Protein AF-A0A937SWX3-F1 (afdb_monomer_lite)

Secondary structure (DSSP, 8-state):
------------------PP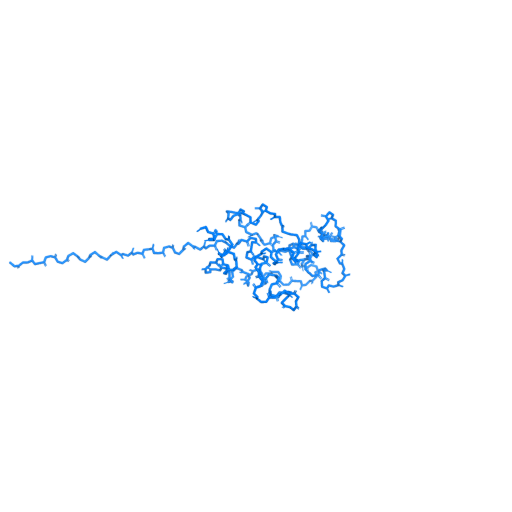PPHHHHHHHIIIIITTTTS-TT--HHHHHHHHHHTT----HHHHH-TTSPPPHHHHHHHHHHHHHHHHT-PPEETTEEPPPTT-SSHHHHHHHTT--HHHHHHHHHHHHTTSS-HHHHHHHS--

Structure (mmCIF, N/CA/C/O backbone):
data_AF-A0A937SWX3-F1
#
_entry.id   AF-A0A937SWX3-F1
#
loop_
_atom_site.group_PDB
_atom_site.id
_atom_site.type_symbol
_a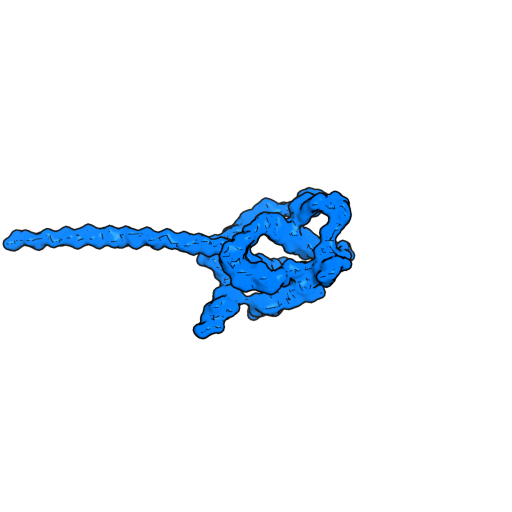tom_site.label_atom_id
_atom_site.label_alt_id
_atom_site.label_comp_id
_atom_site.label_asym_id
_atom_site.label_entity_id
_atom_site.label_seq_id
_atom_site.pdbx_PDB_ins_code
_atom_site.Cartn_x
_atom_site.Cartn_y
_atom_site.Cartn_z
_atom_site.occupancy
_atom_site.B_iso_or_equiv
_atom_site.auth_seq_id
_atom_site.auth_comp_id
_atom_site.auth_asym_id
_atom_site.auth_atom_id
_atom_site.pdbx_PDB_model_num
ATOM 1 N N . MET A 1 1 ? -19.169 40.528 53.734 1.00 43.59 1 MET A N 1
ATOM 2 C CA . MET A 1 1 ? -19.710 40.050 52.444 1.00 43.59 1 MET A CA 1
ATOM 3 C C . MET A 1 1 ? -18.750 40.444 51.324 1.00 43.59 1 MET A C 1
ATOM 5 O O . MET A 1 1 ? -18.804 41.580 50.883 1.00 43.59 1 MET A O 1
ATOM 9 N N . ARG A 1 2 ? -17.831 39.558 50.920 1.00 38.28 2 ARG A N 1
ATOM 10 C CA . ARG A 1 2 ? -17.051 39.658 49.671 1.00 38.28 2 ARG A CA 1
ATOM 11 C C . ARG A 1 2 ? -16.668 38.237 49.253 1.00 38.28 2 ARG A C 1
ATOM 13 O O . ARG A 1 2 ? -15.763 37.647 49.828 1.00 38.28 2 ARG A O 1
ATOM 20 N N . ILE A 1 3 ? -17.439 37.680 48.325 1.00 44.41 3 ILE A N 1
ATOM 21 C CA . ILE A 1 3 ? -17.178 36.392 47.681 1.00 44.41 3 ILE A CA 1
ATOM 22 C C . ILE A 1 3 ? -16.168 36.685 46.569 1.00 44.41 3 ILE A C 1
ATOM 24 O O . ILE A 1 3 ? -16.516 37.333 45.583 1.00 44.41 3 ILE A O 1
ATOM 28 N N . LEU A 1 4 ? -14.910 36.282 46.755 1.00 43.22 4 LEU A N 1
ATOM 29 C CA . LEU A 1 4 ? -13.936 36.242 45.666 1.00 43.22 4 LEU A CA 1
ATOM 30 C C . LEU A 1 4 ? -14.235 34.987 44.841 1.00 43.22 4 LEU A C 1
ATOM 32 O O . LEU A 1 4 ? -13.943 33.869 45.260 1.00 43.22 4 LEU A O 1
ATOM 36 N N . VAL A 1 5 ? -14.874 35.178 43.691 1.00 46.62 5 VAL A N 1
ATOM 37 C CA . VAL A 1 5 ? -15.103 34.118 42.710 1.00 46.62 5 VAL A CA 1
ATOM 38 C C . VAL A 1 5 ? -13.780 33.865 41.989 1.00 46.62 5 VAL A C 1
ATOM 40 O O . VAL A 1 5 ? -13.373 34.640 41.126 1.00 46.62 5 VAL A O 1
ATOM 43 N N . TYR A 1 6 ? -13.093 32.788 42.364 1.00 48.94 6 TYR A N 1
ATOM 44 C CA . TYR A 1 6 ? -11.981 32.241 41.595 1.00 48.94 6 TYR A CA 1
ATOM 45 C C . TYR A 1 6 ? -12.543 31.592 40.325 1.00 48.94 6 TYR A C 1
ATOM 47 O O . TYR A 1 6 ? -12.978 30.443 40.342 1.00 48.94 6 TYR A O 1
ATOM 55 N N . PHE A 1 7 ? -12.546 32.329 39.215 1.00 43.94 7 PHE A N 1
ATOM 56 C CA . PHE A 1 7 ? -12.717 31.744 37.886 1.00 43.94 7 PHE A CA 1
ATOM 57 C C . PHE A 1 7 ? -11.417 31.022 37.505 1.00 43.94 7 PHE A C 1
ATOM 59 O O . PHE A 1 7 ? -10.531 31.580 36.862 1.00 43.94 7 PHE A O 1
ATOM 66 N N . PHE A 1 8 ? -11.291 29.770 37.944 1.00 45.94 8 PHE A N 1
ATOM 67 C CA . PHE A 1 8 ? -10.347 28.820 37.367 1.00 45.94 8 PHE A CA 1
ATOM 68 C C . PHE A 1 8 ? -10.877 28.442 35.980 1.00 45.94 8 PHE A C 1
ATOM 70 O O . PHE A 1 8 ? -11.701 27.544 35.832 1.00 45.94 8 PHE A O 1
ATOM 77 N N . VAL A 1 9 ? -10.444 29.169 34.951 1.00 48.09 9 VAL A N 1
ATOM 78 C CA . VAL A 1 9 ? -10.569 28.699 33.571 1.00 48.09 9 VAL A CA 1
ATOM 79 C C . VAL A 1 9 ? -9.493 27.632 33.397 1.00 48.09 9 VAL A C 1
ATOM 81 O O . VAL A 1 9 ? -8.349 27.925 33.057 1.00 48.09 9 VAL A O 1
ATOM 84 N N . THR A 1 10 ? -9.843 26.382 33.693 1.00 50.62 10 THR A N 1
ATOM 85 C CA . THR A 1 10 ? -9.101 25.211 33.228 1.00 50.62 10 THR A CA 1
ATOM 86 C C . THR A 1 10 ? -9.232 25.165 31.712 1.00 50.62 10 THR A C 1
ATOM 88 O O . THR A 1 10 ? -10.142 24.564 31.148 1.00 50.62 10 THR A O 1
ATOM 91 N N . PHE A 1 11 ? -8.315 25.858 31.043 1.00 43.06 11 PHE A N 1
ATOM 92 C CA . PHE A 1 11 ? -8.045 25.681 29.629 1.00 43.06 11 PHE A CA 1
ATOM 93 C C . PHE A 1 11 ? -7.446 24.278 29.476 1.00 43.06 11 PHE A C 1
ATOM 95 O O . PHE A 1 11 ? -6.237 24.080 29.589 1.00 43.06 11 PHE A O 1
ATOM 102 N N . PHE A 1 12 ? -8.315 23.276 29.326 1.00 42.69 12 PHE A N 1
ATOM 103 C CA . PHE A 1 12 ? -7.928 21.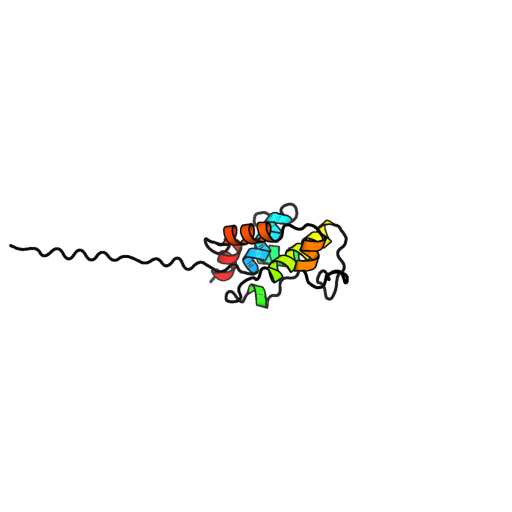955 28.852 1.00 42.69 12 PHE A CA 1
ATOM 104 C C . PHE A 1 12 ? -7.369 22.149 27.439 1.00 42.69 12 PHE A C 1
ATOM 106 O O . PHE A 1 12 ? -8.107 22.185 26.457 1.00 42.69 12 PHE A O 1
ATOM 113 N N . LEU A 1 13 ? -6.048 22.305 27.347 1.00 40.22 13 LEU A N 1
ATOM 114 C CA . LEU A 1 13 ? -5.291 21.953 26.156 1.00 40.22 13 LEU A CA 1
ATOM 115 C C . LEU A 1 13 ? -5.489 20.449 25.961 1.00 40.22 13 LEU A C 1
ATOM 117 O O . LEU A 1 13 ? -4.694 19.633 26.417 1.00 40.22 13 LEU A O 1
ATOM 121 N N . ILE A 1 14 ? -6.586 20.079 25.302 1.00 46.97 14 ILE A N 1
ATOM 122 C CA . ILE A 1 14 ? -6.634 18.831 24.556 1.00 46.97 14 ILE A CA 1
ATOM 123 C C . ILE A 1 14 ? -5.694 19.081 23.380 1.00 46.97 14 ILE A C 1
ATOM 125 O O . ILE A 1 14 ? -6.111 19.498 22.302 1.00 46.97 14 ILE A O 1
ATOM 129 N N . SER A 1 15 ? -4.395 18.911 23.621 1.00 41.97 15 SER A N 1
ATOM 130 C CA . SER A 1 15 ? -3.473 18.558 22.556 1.00 41.97 15 SER A CA 1
ATOM 131 C C . SER A 1 15 ? -4.034 17.259 22.000 1.00 41.97 15 SER A C 1
ATOM 133 O O . SER A 1 15 ? -3.861 16.205 22.608 1.00 41.97 15 SER A O 1
ATOM 135 N N . GLY A 1 16 ? -4.828 17.354 20.932 1.00 40.75 16 GLY A N 1
ATOM 136 C CA . GLY A 1 16 ? -5.235 16.185 20.177 1.00 40.75 16 GLY A CA 1
ATOM 137 C C . GLY A 1 16 ? -3.947 15.476 19.809 1.00 40.75 16 GLY A C 1
ATOM 138 O O . GLY A 1 16 ? -3.136 16.031 19.071 1.00 40.75 16 GLY A O 1
ATOM 139 N N . VAL A 1 17 ? -3.703 14.320 20.423 1.00 46.19 17 VAL A N 1
ATOM 140 C CA . VAL A 1 17 ? -2.632 13.429 19.998 1.00 46.19 17 VAL A CA 1
ATOM 141 C C . VAL A 1 17 ? -3.010 13.058 18.576 1.00 46.19 17 VAL A C 1
ATOM 143 O O . VAL A 1 17 ? -3.945 12.292 18.356 1.00 46.19 17 VAL A O 1
ATOM 146 N N . GLN A 1 18 ? -2.378 13.724 17.615 1.00 52.66 18 GLN A N 1
ATOM 147 C CA . GLN A 1 18 ? -2.524 13.398 16.212 1.00 52.66 18 GLN A CA 1
ATOM 148 C C . GLN A 1 18 ? -1.893 12.016 16.069 1.00 52.66 18 GLN A C 1
ATOM 150 O O . GLN A 1 18 ? -0.692 11.864 16.273 1.00 52.66 18 GLN A O 1
ATOM 155 N N . ALA A 1 19 ? -2.728 10.998 15.879 1.00 65.06 19 ALA A N 1
ATOM 156 C CA . ALA A 1 19 ? -2.249 9.638 15.712 1.00 65.06 19 ALA A CA 1
ATOM 157 C C . ALA A 1 19 ? -1.514 9.562 14.373 1.00 65.06 19 ALA A C 1
ATOM 159 O O . ALA A 1 19 ? -2.080 9.905 13.330 1.00 65.06 19 ALA A O 1
ATOM 160 N N . ASP A 1 20 ? -0.250 9.150 14.409 1.00 80.81 20 ASP A N 1
ATOM 161 C CA . ASP A 1 20 ? 0.507 8.929 13.187 1.00 80.81 20 ASP A CA 1
ATOM 162 C C . ASP A 1 20 ? -0.096 7.734 12.427 1.00 80.81 20 ASP A C 1
ATOM 164 O O . ASP A 1 20 ? -0.429 6.715 13.038 1.00 80.81 20 ASP A O 1
ATOM 168 N N . PRO A 1 21 ? -0.259 7.833 11.097 1.00 87.12 21 PRO A N 1
ATOM 169 C CA . PRO A 1 21 ? -0.766 6.732 10.290 1.00 87.12 21 PRO A CA 1
ATOM 170 C C . PRO A 1 21 ? 0.119 5.491 10.412 1.00 87.12 21 PRO A C 1
ATOM 172 O O . PRO A 1 21 ? 1.343 5.568 10.263 1.00 87.12 21 PRO A O 1
ATOM 175 N N . THR A 1 22 ? -0.519 4.334 10.580 1.00 91.75 22 THR A N 1
ATOM 176 C CA . THR A 1 22 ? 0.165 3.046 10.736 1.00 91.75 22 THR A CA 1
ATOM 177 C C . THR A 1 22 ? 0.120 2.201 9.462 1.00 91.75 22 THR A C 1
ATOM 179 O O . THR A 1 22 ? -0.682 2.423 8.547 1.00 91.75 22 THR A O 1
ATOM 182 N N . PHE A 1 23 ? 0.965 1.167 9.395 1.00 94.31 23 PHE A N 1
ATOM 183 C CA . PHE A 1 23 ? 0.901 0.180 8.312 1.00 94.31 23 PHE A CA 1
ATOM 184 C C . PHE A 1 23 ? -0.427 -0.582 8.304 1.00 94.31 23 PHE A C 1
ATOM 186 O O . PHE A 1 23 ? -0.894 -0.976 7.234 1.00 94.31 23 PHE A O 1
ATOM 193 N N . ALA A 1 24 ? -1.054 -0.756 9.470 1.00 93.31 24 ALA A N 1
ATOM 194 C CA . ALA A 1 24 ? -2.371 -1.363 9.584 1.00 93.31 24 ALA A CA 1
ATOM 195 C C . ALA A 1 24 ? -3.446 -0.492 8.911 1.00 93.31 24 ALA A C 1
ATOM 197 O O . ALA A 1 24 ? -4.244 -1.006 8.124 1.00 93.31 24 ALA A O 1
ATOM 198 N N . ASP A 1 25 ? -3.403 0.831 9.115 1.00 93.38 25 ASP A N 1
ATOM 199 C CA . ASP A 1 25 ? -4.307 1.772 8.438 1.00 93.38 25 ASP A CA 1
ATOM 200 C C . ASP A 1 25 ? -4.138 1.713 6.915 1.00 93.38 25 ASP A C 1
ATOM 202 O O . ASP A 1 25 ? -5.114 1.675 6.159 1.00 93.38 25 ASP A O 1
ATOM 206 N N . MET A 1 26 ? -2.885 1.653 6.454 1.00 95.06 26 MET A N 1
ATOM 207 C CA . MET A 1 26 ? -2.561 1.531 5.034 1.00 95.06 26 MET A CA 1
ATOM 208 C C . MET A 1 26 ? -3.089 0.219 4.435 1.00 95.06 26 MET A C 1
ATOM 210 O O . MET A 1 26 ? -3.668 0.243 3.348 1.00 95.06 26 MET A O 1
ATOM 214 N N . ALA A 1 27 ? -2.935 -0.911 5.134 1.00 95.56 27 ALA A N 1
ATOM 215 C CA . ALA A 1 27 ? -3.434 -2.209 4.682 1.00 95.56 27 ALA A CA 1
ATOM 216 C C . ALA A 1 27 ? -4.963 -2.208 4.532 1.00 95.56 27 ALA A C 1
ATOM 218 O O . ALA A 1 27 ? -5.488 -2.617 3.495 1.00 95.56 27 ALA A O 1
ATOM 219 N N . VAL A 1 28 ? -5.681 -1.693 5.532 1.00 95.00 28 VAL A N 1
ATOM 220 C CA . VAL A 1 28 ? -7.149 -1.628 5.525 1.00 95.00 28 VAL A CA 1
ATOM 221 C C . VAL A 1 28 ? -7.652 -0.711 4.408 1.00 95.00 28 VAL A C 1
ATOM 223 O O . VAL A 1 28 ? -8.521 -1.113 3.630 1.00 95.00 28 VAL A O 1
ATOM 226 N N . LEU A 1 29 ? -7.087 0.496 4.264 1.00 94.25 29 LEU A N 1
ATOM 227 C CA . LEU A 1 29 ? -7.497 1.433 3.207 1.00 94.25 29 LEU A CA 1
ATOM 228 C C . LEU A 1 29 ? -7.245 0.889 1.812 1.00 94.25 29 LEU A C 1
ATOM 230 O O . LEU A 1 29 ? -8.050 1.119 0.909 1.00 94.25 29 LEU A O 1
ATOM 234 N N . LEU A 1 30 ? -6.140 0.178 1.624 1.00 94.69 30 LEU A N 1
ATOM 235 C CA . LEU A 1 30 ? -5.831 -0.418 0.343 1.00 94.69 30 LEU A CA 1
ATOM 236 C C . LEU A 1 30 ? -6.784 -1.569 0.021 1.00 94.69 30 LEU A C 1
ATOM 238 O O . LEU A 1 30 ? -7.431 -1.544 -1.026 1.00 94.69 30 LEU A O 1
ATOM 242 N N . ALA A 1 31 ? -6.905 -2.538 0.929 1.00 96.00 31 ALA A N 1
ATOM 243 C CA . ALA A 1 31 ? -7.745 -3.716 0.749 1.00 96.00 31 ALA A CA 1
ATOM 244 C C . ALA A 1 31 ? -9.211 -3.323 0.514 1.00 96.00 31 ALA A C 1
ATOM 246 O O . ALA A 1 31 ? -9.813 -3.705 -0.485 1.00 96.00 31 ALA A O 1
ATOM 247 N N . LYS A 1 32 ? -9.774 -2.479 1.381 1.00 93.94 32 LYS A N 1
ATOM 248 C CA . LYS A 1 32 ? -11.199 -2.113 1.337 1.00 93.94 32 LYS A CA 1
ATOM 249 C C . LYS A 1 32 ? -11.496 -0.932 0.416 1.00 93.94 32 LYS A C 1
ATOM 251 O O . LYS A 1 32 ? -12.655 -0.666 0.114 1.00 93.94 32 LYS A O 1
ATOM 256 N N . GLY A 1 33 ? -10.471 -0.199 -0.013 1.00 90.75 33 GLY A N 1
ATOM 257 C CA . GLY A 1 33 ? -10.596 0.917 -0.947 1.00 90.75 33 GLY A CA 1
ATOM 258 C C . GLY A 1 33 ? -10.353 0.490 -2.389 1.00 90.75 33 GLY A C 1
ATOM 259 O O . GLY A 1 33 ? -11.261 0.571 -3.216 1.00 90.75 33 GLY A O 1
ATOM 260 N N . GLN A 1 34 ? -9.134 0.038 -2.694 1.00 89.62 34 GLN A N 1
ATOM 261 C CA . GLN A 1 34 ? -8.745 -0.349 -4.054 1.00 89.62 34 GLN A CA 1
ATOM 262 C C . GLN A 1 34 ? -9.270 -1.733 -4.444 1.00 89.62 34 GLN A C 1
ATOM 264 O O . GLN A 1 34 ? -9.641 -1.927 -5.596 1.00 89.62 34 GLN A O 1
ATOM 269 N N . PHE A 1 35 ? -9.373 -2.665 -3.492 1.00 93.31 35 PHE A N 1
ATOM 270 C CA . PHE A 1 35 ? -9.837 -4.037 -3.738 1.00 93.31 35 PHE A CA 1
ATOM 271 C C . PHE A 1 35 ? -11.233 -4.308 -3.161 1.00 93.31 35 PHE A C 1
ATOM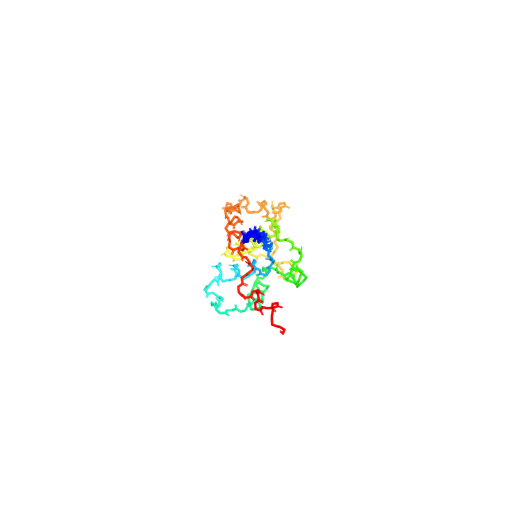 273 O O . PHE A 1 35 ? -11.573 -5.450 -2.863 1.00 93.31 35 PHE A O 1
ATOM 280 N N . LYS A 1 36 ? -12.073 -3.272 -3.038 1.00 92.94 36 LYS A N 1
ATOM 281 C CA . LYS A 1 36 ? -13.417 -3.341 -2.427 1.00 92.94 36 LYS A CA 1
ATOM 282 C C . LYS A 1 36 ? -14.351 -4.409 -3.018 1.00 92.94 36 LYS A C 1
ATOM 284 O O . LYS A 1 36 ? -15.301 -4.817 -2.368 1.00 92.94 36 LYS A O 1
ATOM 289 N N . GLU A 1 37 ? -14.122 -4.820 -4.265 1.00 93.31 37 GLU A N 1
ATOM 290 C CA . GLU A 1 37 ? -14.916 -5.857 -4.946 1.00 93.31 37 GLU A CA 1
ATOM 291 C C . GLU A 1 37 ? -14.451 -7.279 -4.592 1.00 93.31 37 GLU A C 1
ATOM 293 O O . GLU A 1 37 ? -15.161 -8.250 -4.842 1.00 93.31 37 GLU A O 1
ATOM 298 N N . HIS A 1 38 ? -13.267 -7.403 -3.990 1.00 94.25 38 HIS A N 1
ATOM 299 C CA . HIS A 1 38 ? -12.626 -8.665 -3.621 1.00 94.25 38 HIS A CA 1
ATOM 300 C C . HIS A 1 38 ? -12.486 -8.851 -2.107 1.00 94.25 38 HIS A C 1
ATOM 302 O O . HIS A 1 38 ? -12.238 -9.966 -1.652 1.00 94.25 38 HIS A O 1
ATOM 308 N N . VAL A 1 39 ? -12.637 -7.774 -1.335 1.00 94.94 39 VAL A N 1
ATOM 309 C CA . VAL A 1 39 ? -12.533 -7.770 0.124 1.00 94.94 39 VAL A CA 1
ATOM 310 C C . VAL A 1 39 ? -13.875 -7.324 0.713 1.00 94.94 39 VAL A C 1
ATOM 312 O O . VAL A 1 39 ? -14.331 -6.228 0.380 1.00 94.94 39 VAL A O 1
ATOM 315 N N . PRO A 1 40 ? -14.511 -8.134 1.581 1.00 94.06 40 PRO A N 1
ATOM 316 C CA . PRO A 1 40 ? -15.763 -7.765 2.238 1.00 94.06 40 PRO A CA 1
ATOM 317 C C . PRO A 1 40 ? -15.668 -6.433 2.993 1.00 94.06 40 PRO A C 1
ATOM 319 O O . PRO A 1 40 ? -14.631 -6.083 3.562 1.00 94.06 40 PRO A O 1
ATOM 322 N N . ALA A 1 41 ? -16.772 -5.686 3.042 1.00 92.81 41 ALA A N 1
ATOM 323 C CA . ALA A 1 41 ? -16.820 -4.389 3.719 1.00 92.81 41 ALA A CA 1
ATOM 324 C C . ALA A 1 41 ? -16.643 -4.510 5.243 1.00 92.81 41 ALA A C 1
ATOM 326 O O . ALA A 1 41 ? -16.261 -3.549 5.905 1.00 92.81 41 ALA A O 1
ATOM 327 N N . GLU A 1 42 ? -16.894 -5.688 5.794 1.00 94.12 42 GLU A N 1
ATOM 328 C CA . GLU A 1 42 ? -16.757 -6.071 7.193 1.00 94.12 42 GLU A CA 1
ATOM 329 C C . GLU A 1 42 ? -15.425 -6.769 7.505 1.00 94.12 42 GLU A C 1
ATOM 331 O O . GLU A 1 42 ? -15.209 -7.153 8.652 1.00 94.12 42 GLU A O 1
ATOM 336 N N . ALA A 1 43 ? -14.536 -6.918 6.512 1.00 93.88 43 ALA A N 1
ATOM 337 C CA . ALA A 1 43 ? -13.275 -7.631 6.681 1.00 93.88 43 ALA A CA 1
ATOM 338 C C . ALA A 1 43 ? -12.425 -7.029 7.809 1.00 93.88 43 ALA A C 1
ATOM 340 O O . ALA A 1 43 ? -12.277 -5.801 7.908 1.00 93.88 43 ALA A O 1
ATOM 341 N N . SER A 1 44 ? -11.851 -7.910 8.629 1.00 95.44 44 SER A N 1
ATOM 342 C CA . SER A 1 44 ? -10.934 -7.560 9.711 1.00 95.44 44 SER A CA 1
ATOM 343 C C . SER A 1 44 ? -9.580 -7.081 9.172 1.00 95.44 44 SER A C 1
ATOM 345 O O . SER A 1 44 ? -9.250 -7.273 7.996 1.00 95.44 44 SER A O 1
ATOM 347 N N . LEU A 1 45 ? -8.752 -6.487 10.040 1.00 94.12 45 LEU A N 1
ATOM 348 C CA . LEU A 1 45 ? -7.366 -6.151 9.697 1.00 94.12 45 LEU A CA 1
ATOM 349 C C . LEU A 1 45 ? -6.591 -7.384 9.202 1.00 94.12 45 LEU A C 1
ATOM 351 O O . LEU A 1 45 ? -5.892 -7.313 8.193 1.00 94.12 45 LEU A O 1
ATOM 355 N N . GLU A 1 46 ? -6.737 -8.518 9.887 1.00 94.38 46 GLU A N 1
ATOM 356 C CA . GLU A 1 46 ? -6.054 -9.771 9.549 1.00 94.38 46 GLU A CA 1
ATOM 357 C C . GLU A 1 46 ? -6.464 -10.275 8.162 1.00 94.38 46 GLU A C 1
ATOM 359 O O . GLU A 1 46 ? -5.613 -10.688 7.375 1.00 94.38 46 GLU A O 1
ATOM 364 N N . GLU A 1 47 ? -7.755 -10.199 7.832 1.00 96.31 47 GLU A N 1
ATOM 365 C CA . GLU A 1 47 ? -8.281 -10.587 6.521 1.00 96.31 47 GLU A CA 1
ATOM 366 C C . GLU A 1 47 ? -7.781 -9.649 5.419 1.00 96.31 47 GLU A C 1
ATOM 368 O O . GLU A 1 47 ? -7.372 -10.121 4.356 1.00 96.31 47 GLU A O 1
ATOM 373 N N . CYS A 1 48 ? -7.730 -8.338 5.687 1.00 96.62 48 CYS A N 1
ATOM 374 C CA . CYS A 1 48 ? -7.167 -7.350 4.766 1.00 96.62 48 CYS A CA 1
ATOM 375 C C . CYS A 1 48 ? -5.686 -7.636 4.477 1.00 96.62 48 CYS A C 1
ATOM 377 O O . CYS A 1 48 ? -5.280 -7.725 3.318 1.00 96.62 48 CYS A O 1
ATOM 379 N N . VAL A 1 49 ? -4.877 -7.827 5.523 1.00 96.31 49 VAL A N 1
ATOM 380 C CA . VAL A 1 49 ? -3.442 -8.128 5.400 1.00 96.31 49 VAL A CA 1
ATOM 381 C C . VAL A 1 49 ? -3.222 -9.466 4.699 1.00 96.31 49 VAL A C 1
ATOM 383 O O . VAL A 1 49 ? -2.387 -9.559 3.802 1.00 96.31 49 VAL A O 1
ATOM 386 N N . SER A 1 50 ? -3.977 -10.500 5.073 1.00 96.25 50 SER A N 1
ATOM 387 C CA . SER A 1 50 ? -3.882 -11.833 4.473 1.00 96.25 50 SER A CA 1
ATOM 388 C C . SER A 1 50 ? -4.221 -11.799 2.982 1.00 96.25 50 SER A C 1
ATOM 390 O O . SER A 1 50 ? -3.481 -12.355 2.167 1.00 96.25 50 SER A O 1
ATOM 392 N N . PHE A 1 51 ? -5.279 -11.075 2.602 1.00 96.88 51 PHE A N 1
ATOM 393 C CA . PHE A 1 51 ? -5.633 -10.852 1.203 1.00 96.88 51 PHE A CA 1
ATOM 394 C C . PHE A 1 51 ? -4.491 -10.177 0.432 1.00 96.88 51 PHE A C 1
ATOM 396 O O . PHE A 1 51 ? -4.095 -10.674 -0.623 1.00 96.88 51 PHE A O 1
ATOM 403 N N . LEU A 1 52 ? -3.938 -9.081 0.956 1.00 97.38 52 LEU A N 1
ATOM 404 C CA . LEU A 1 52 ? -2.873 -8.325 0.290 1.00 97.38 52 LEU A CA 1
ATOM 405 C C . LEU A 1 52 ? -1.588 -9.149 0.149 1.00 97.38 52 LEU A C 1
ATOM 407 O O . LEU A 1 52 ? -1.055 -9.277 -0.957 1.00 97.38 52 LEU A O 1
ATOM 411 N N . ASN A 1 53 ? -1.151 -9.792 1.234 1.00 97.06 53 ASN A N 1
ATOM 412 C CA . ASN A 1 53 ? 0.034 -10.647 1.246 1.00 97.06 53 ASN A CA 1
ATOM 413 C C . ASN A 1 53 ? -0.112 -11.834 0.283 1.00 97.06 53 ASN A C 1
ATOM 415 O O . ASN A 1 53 ? 0.838 -12.166 -0.422 1.00 97.06 53 ASN A O 1
ATOM 419 N N . LYS A 1 54 ? -1.305 -12.439 0.187 1.00 96.56 54 LYS A N 1
ATOM 420 C CA . LYS A 1 54 ? -1.587 -13.532 -0.761 1.00 96.56 54 LYS A CA 1
ATOM 421 C C . LYS A 1 54 ? -1.407 -13.112 -2.224 1.00 96.56 54 LYS A C 1
ATOM 423 O O . LYS A 1 54 ? -1.045 -13.950 -3.046 1.00 96.56 54 LYS A O 1
ATOM 428 N N . HIS A 1 55 ? -1.634 -11.840 -2.543 1.00 96.69 55 HIS A N 1
ATOM 429 C CA . HIS A 1 55 ? -1.432 -11.286 -3.884 1.00 96.69 55 HIS A CA 1
ATOM 430 C C . HIS A 1 55 ? -0.063 -10.605 -4.051 1.00 96.69 55 HIS A C 1
ATOM 432 O O . HIS A 1 55 ? 0.174 -9.923 -5.044 1.00 96.69 55 HIS A O 1
ATOM 438 N N . GLY A 1 56 ? 0.851 -10.790 -3.094 1.00 96.62 56 GLY A N 1
ATOM 439 C CA . GLY A 1 56 ? 2.218 -10.278 -3.144 1.00 96.62 56 GLY A CA 1
ATOM 440 C C . GLY A 1 56 ? 2.373 -8.796 -2.784 1.00 96.62 56 GLY A C 1
ATOM 441 O O . GLY A 1 56 ? 3.479 -8.258 -2.889 1.00 96.62 56 GLY A O 1
ATOM 442 N N . ILE A 1 57 ? 1.313 -8.126 -2.323 1.00 97.44 57 ILE A N 1
ATOM 443 C CA . ILE A 1 57 ? 1.404 -6.780 -1.745 1.00 97.44 57 ILE A CA 1
ATOM 444 C C . ILE A 1 57 ? 1.763 -6.942 -0.268 1.00 97.44 57 ILE A C 1
ATOM 446 O O . ILE A 1 57 ? 0.902 -7.134 0.586 1.00 97.44 57 ILE A O 1
ATOM 450 N N . CYS A 1 58 ? 3.059 -6.922 0.021 1.00 94.25 58 CYS A N 1
ATOM 451 C CA . CYS A 1 58 ? 3.566 -7.390 1.305 1.00 94.25 58 CYS A CA 1
ATOM 452 C C . CYS A 1 58 ? 3.484 -6.347 2.427 1.00 94.25 58 CYS A C 1
ATOM 454 O O . CYS A 1 58 ? 3.989 -5.228 2.305 1.00 94.25 58 CYS A O 1
ATOM 456 N N . PHE A 1 59 ? 2.951 -6.775 3.564 1.00 94.56 59 PHE A N 1
ATOM 457 C CA . PHE A 1 59 ? 3.013 -6.113 4.862 1.00 94.56 59 PHE A CA 1
ATOM 458 C C . PHE A 1 59 ? 3.712 -7.050 5.844 1.00 94.56 59 PHE A C 1
ATOM 460 O O . PHE A 1 59 ? 3.309 -8.208 5.994 1.00 94.56 59 PHE A O 1
ATOM 467 N N . SER A 1 60 ? 4.779 -6.570 6.489 1.00 87.81 60 SER A N 1
ATOM 468 C CA . SER A 1 60 ? 5.484 -7.375 7.483 1.00 87.81 60 SER A CA 1
ATOM 469 C C . SER A 1 60 ? 4.739 -7.353 8.815 1.00 87.81 60 SER A C 1
ATOM 471 O O . SER A 1 60 ? 4.134 -6.350 9.188 1.00 87.81 60 SER A O 1
ATOM 473 N N . LEU A 1 61 ? 4.804 -8.461 9.556 1.00 84.81 61 LEU A N 1
ATOM 474 C CA . LEU A 1 61 ? 4.189 -8.545 10.881 1.00 84.81 61 LEU A CA 1
ATOM 475 C C . LEU A 1 61 ? 4.779 -7.507 11.851 1.00 84.81 61 LEU A C 1
ATOM 477 O O . LEU A 1 61 ? 4.052 -6.940 12.658 1.00 84.81 61 LEU A O 1
ATOM 481 N N . PHE A 1 62 ? 6.082 -7.233 11.744 1.00 86.12 62 PHE A N 1
ATOM 482 C CA . PHE A 1 62 ? 6.755 -6.228 12.567 1.00 86.12 62 PHE A CA 1
ATOM 483 C C . PHE A 1 62 ? 6.222 -4.822 12.294 1.00 86.12 62 PHE A C 1
ATOM 485 O O . PHE A 1 62 ? 5.919 -4.105 13.239 1.00 86.12 62 PHE A O 1
ATOM 492 N N . ASP A 1 63 ? 6.041 -4.462 11.020 1.00 87.50 63 ASP A N 1
ATOM 493 C CA . ASP A 1 63 ? 5.484 -3.159 10.641 1.00 87.50 63 ASP A CA 1
ATOM 494 C C . ASP A 1 63 ? 4.033 -2.994 11.107 1.00 87.50 63 ASP A C 1
ATOM 496 O O . ASP A 1 63 ? 3.598 -1.884 11.395 1.00 87.50 63 ASP A O 1
ATOM 500 N N . LEU A 1 64 ? 3.276 -4.094 11.165 1.00 88.19 64 LEU A N 1
ATOM 501 C CA . LEU A 1 64 ? 1.884 -4.077 11.604 1.00 88.19 64 LEU A CA 1
ATOM 502 C C . LEU A 1 64 ? 1.750 -3.914 13.118 1.00 88.19 64 LEU A C 1
ATOM 504 O O . LEU A 1 64 ? 0.833 -3.230 13.545 1.00 88.19 64 LEU A O 1
ATOM 508 N N . ILE A 1 65 ? 2.623 -4.537 13.916 1.00 83.81 65 ILE A N 1
ATOM 509 C CA . ILE A 1 65 ? 2.537 -4.518 15.388 1.00 83.81 65 ILE A CA 1
ATOM 510 C C . ILE A 1 65 ? 3.216 -3.278 15.986 1.00 83.81 65 ILE A C 1
ATOM 512 O O . ILE A 1 65 ? 2.813 -2.812 17.052 1.00 83.81 65 ILE A O 1
ATOM 516 N N . ASP A 1 66 ? 4.243 -2.740 15.329 1.00 82.69 66 ASP A N 1
ATOM 517 C CA . ASP A 1 66 ? 4.956 -1.562 15.815 1.00 82.69 66 ASP A CA 1
ATOM 518 C C . ASP A 1 66 ? 4.192 -0.269 15.494 1.00 82.69 66 ASP A C 1
ATOM 520 O O . ASP A 1 66 ? 4.457 0.418 14.507 1.00 82.69 66 ASP A O 1
ATOM 524 N N . SER A 1 67 ? 3.262 0.098 16.378 1.00 71.12 67 SER A N 1
ATOM 525 C CA . SER A 1 67 ? 2.502 1.349 16.280 1.00 71.12 67 SER A CA 1
ATOM 526 C C . SER A 1 67 ? 3.360 2.611 16.442 1.00 71.12 67 SER A C 1
ATOM 528 O O . SER A 1 67 ? 2.845 3.712 16.270 1.00 71.12 67 SER A O 1
ATOM 530 N N . SER A 1 68 ? 4.641 2.483 16.813 1.00 76.19 68 SER A N 1
ATOM 531 C CA . SER A 1 68 ? 5.567 3.615 16.935 1.00 76.19 68 SER A CA 1
ATOM 532 C C . SER A 1 68 ? 6.313 3.926 15.638 1.00 76.19 68 SER A C 1
ATOM 534 O O . SER A 1 68 ? 6.932 4.985 15.528 1.00 76.19 68 SER A O 1
ATOM 536 N N . LYS A 1 69 ? 6.250 3.026 14.647 1.00 82.12 69 LYS A N 1
ATOM 537 C CA . LYS A 1 69 ? 6.881 3.217 13.346 1.00 82.12 69 LYS A CA 1
ATOM 538 C C . LYS A 1 69 ? 5.945 4.003 12.415 1.00 82.12 69 LYS A C 1
ATOM 540 O O . LYS A 1 69 ? 4.955 3.441 11.942 1.00 82.12 69 LYS A O 1
ATOM 545 N N . PRO A 1 70 ? 6.260 5.267 12.083 1.00 82.44 70 PRO A N 1
ATOM 546 C CA . PRO A 1 70 ? 5.438 6.034 11.161 1.00 82.44 70 PRO A CA 1
ATOM 547 C C . PRO A 1 70 ? 5.538 5.456 9.747 1.00 82.44 70 PRO A C 1
ATOM 549 O O . PRO A 1 70 ? 6.621 5.076 9.287 1.00 82.44 70 PRO A O 1
ATOM 552 N N . VAL A 1 71 ? 4.414 5.434 9.031 1.00 91.81 71 VAL A N 1
ATOM 553 C CA . VAL A 1 71 ? 4.411 5.128 7.596 1.00 91.81 71 VAL A CA 1
ATOM 554 C C . VAL A 1 71 ? 5.082 6.268 6.838 1.00 91.81 71 VAL A C 1
ATOM 556 O O . VAL A 1 71 ? 4.735 7.437 7.015 1.00 91.81 71 VAL A O 1
ATOM 559 N N . THR A 1 72 ? 6.020 5.935 5.954 1.00 93.50 72 THR A N 1
ATOM 560 C CA . THR A 1 72 ? 6.644 6.917 5.062 1.00 93.50 72 THR A CA 1
ATOM 561 C C . THR A 1 72 ? 5.942 6.972 3.705 1.00 93.50 72 THR A C 1
ATOM 563 O O . THR A 1 72 ? 5.238 6.046 3.290 1.00 93.50 72 THR A O 1
ATOM 566 N N . LYS A 1 73 ? 6.172 8.054 2.955 1.00 93.94 73 LYS A N 1
ATOM 567 C CA . LYS A 1 73 ? 5.689 8.159 1.572 1.00 93.94 73 LYS A CA 1
ATOM 568 C C . LYS A 1 73 ? 6.321 7.080 0.683 1.00 93.94 73 LYS A C 1
ATOM 570 O O . LYS A 1 73 ? 5.696 6.620 -0.267 1.00 93.94 73 LYS A O 1
ATOM 575 N N . GLU A 1 74 ? 7.546 6.668 0.988 1.00 96.00 74 GLU A N 1
ATOM 576 C CA . GLU A 1 74 ? 8.281 5.612 0.296 1.00 96.00 74 GLU A CA 1
ATOM 577 C C . GLU A 1 74 ? 7.639 4.235 0.535 1.00 96.00 74 GLU A C 1
ATOM 579 O O . GLU A 1 74 ? 7.482 3.460 -0.414 1.00 96.00 74 GLU A O 1
ATOM 584 N N . ASP A 1 75 ? 7.192 3.956 1.765 1.00 95.75 75 ASP A N 1
ATOM 585 C CA . ASP A 1 75 ? 6.410 2.755 2.090 1.00 95.75 75 ASP A CA 1
ATOM 586 C C . ASP A 1 75 ? 5.082 2.737 1.331 1.00 95.75 75 ASP A C 1
ATOM 588 O O . ASP A 1 75 ? 4.705 1.726 0.733 1.00 95.75 75 ASP A O 1
ATOM 592 N N . PHE A 1 76 ? 4.403 3.883 1.296 1.00 95.75 76 PHE A N 1
ATOM 593 C CA . PHE A 1 76 ? 3.152 4.047 0.566 1.00 95.75 76 PHE A CA 1
ATOM 594 C C . PHE A 1 76 ? 3.340 3.871 -0.949 1.00 95.75 76 PHE A C 1
ATOM 596 O O . PHE A 1 76 ? 2.567 3.162 -1.596 1.00 95.75 76 PHE A O 1
ATOM 603 N N . ALA A 1 77 ? 4.411 4.435 -1.516 1.00 97.44 77 ALA A N 1
ATOM 604 C CA . ALA A 1 77 ? 4.770 4.266 -2.923 1.00 97.44 77 ALA A CA 1
ATOM 605 C C . ALA A 1 77 ? 5.032 2.799 -3.275 1.00 97.44 77 ALA A C 1
ATOM 607 O O . ALA A 1 77 ? 4.592 2.332 -4.325 1.00 97.44 77 ALA A O 1
ATOM 608 N N . ARG A 1 78 ? 5.704 2.048 -2.392 1.00 97.38 78 ARG A N 1
ATOM 609 C CA . ARG A 1 78 ? 5.907 0.606 -2.574 1.00 97.38 78 ARG A CA 1
ATOM 610 C C . ARG A 1 78 ? 4.581 -0.120 -2.705 1.00 97.38 78 ARG A C 1
ATOM 612 O O . ARG A 1 78 ? 4.379 -0.850 -3.670 1.00 97.38 78 ARG A O 1
ATOM 619 N N . VAL A 1 79 ? 3.685 0.082 -1.751 1.00 96.75 79 VAL A N 1
ATOM 620 C CA . VAL A 1 79 ? 2.404 -0.623 -1.709 1.00 96.75 79 VAL A CA 1
ATOM 621 C C . VAL A 1 79 ? 1.519 -0.252 -2.908 1.00 96.75 79 VAL A C 1
ATOM 623 O O . VAL A 1 79 ? 0.930 -1.135 -3.537 1.00 96.75 79 VAL A O 1
ATOM 626 N N . LEU A 1 80 ? 1.483 1.026 -3.295 1.00 96.12 80 LEU A N 1
ATOM 627 C CA . LEU A 1 80 ? 0.788 1.470 -4.506 1.00 96.12 80 LEU A CA 1
ATOM 628 C C . LEU A 1 80 ? 1.402 0.895 -5.783 1.00 96.12 80 LEU A C 1
ATOM 630 O O . LEU A 1 80 ? 0.672 0.467 -6.675 1.00 96.12 80 LEU A O 1
ATOM 634 N N . GLY A 1 81 ? 2.731 0.873 -5.875 1.00 96.81 81 GLY A N 1
ATOM 635 C CA . GLY A 1 81 ? 3.440 0.326 -7.023 1.00 96.81 81 GLY A CA 1
ATOM 636 C C . GLY A 1 81 ? 3.153 -1.161 -7.214 1.00 96.81 81 GLY A C 1
ATOM 637 O O . GLY A 1 81 ? 2.800 -1.582 -8.315 1.00 96.81 81 GLY A O 1
ATOM 638 N N . GLN A 1 82 ? 3.211 -1.933 -6.125 1.00 97.38 82 GLN A N 1
ATOM 639 C CA . GLN A 1 82 ? 2.844 -3.352 -6.111 1.00 97.38 82 GLN A CA 1
ATOM 640 C C . GLN A 1 82 ? 1.384 -3.558 -6.533 1.00 97.38 82 GLN A C 1
ATOM 642 O O . GLN A 1 82 ? 1.103 -4.392 -7.391 1.00 97.38 82 GLN A O 1
ATOM 647 N N . SER A 1 83 ? 0.466 -2.749 -5.999 1.00 95.94 83 SER A N 1
ATOM 648 C CA . SER A 1 83 ? -0.957 -2.812 -6.359 1.00 95.94 83 SER A CA 1
ATOM 649 C C . SER A 1 83 ? -1.183 -2.517 -7.839 1.00 95.94 83 SER A C 1
ATOM 651 O O . SER A 1 83 ? -1.931 -3.226 -8.504 1.00 95.94 83 SER A O 1
ATOM 653 N N . ARG A 1 84 ? -0.498 -1.511 -8.394 1.00 95.44 84 ARG A N 1
ATOM 654 C CA . ARG A 1 84 ? -0.595 -1.175 -9.818 1.00 95.44 84 ARG A CA 1
ATOM 655 C C . ARG A 1 84 ? -0.103 -2.311 -10.710 1.00 95.44 84 ARG A C 1
ATOM 657 O O . ARG A 1 84 ? -0.801 -2.652 -11.656 1.00 95.44 84 ARG A O 1
ATOM 664 N N . LEU A 1 85 ? 1.062 -2.890 -10.416 1.00 96.56 85 LEU A N 1
ATOM 665 C CA . LEU A 1 85 ? 1.586 -4.027 -11.186 1.00 96.56 85 LEU A CA 1
ATOM 666 C C . LEU A 1 85 ? 0.612 -5.207 -11.164 1.00 96.56 85 LEU A C 1
ATOM 668 O O . LEU A 1 85 ? 0.380 -5.833 -12.195 1.00 96.56 85 LEU A O 1
ATOM 672 N N . LEU A 1 86 ? -0.004 -5.468 -10.006 1.00 95.75 86 LEU A N 1
ATOM 673 C CA . LEU A 1 86 ? -1.045 -6.481 -9.878 1.00 95.75 86 LEU A CA 1
ATOM 674 C C . LEU A 1 86 ? -2.253 -6.170 -10.774 1.00 95.75 86 LEU A C 1
ATOM 676 O O . LEU A 1 86 ? -2.689 -7.043 -11.518 1.00 95.75 86 LEU A O 1
ATOM 680 N N . PHE A 1 87 ? -2.761 -4.934 -10.749 1.00 92.81 87 PHE A N 1
ATOM 681 C CA . PHE A 1 87 ? -3.900 -4.519 -11.578 1.00 92.81 87 PHE A CA 1
ATOM 682 C C . PHE A 1 87 ? -3.619 -4.573 -13.082 1.00 92.81 87 PHE A C 1
ATOM 684 O O . PHE A 1 87 ? -4.523 -4.877 -13.855 1.00 92.81 87 PHE A O 1
ATOM 691 N N . LEU A 1 88 ? -2.385 -4.286 -13.499 1.00 94.12 88 LEU A N 1
ATOM 692 C CA . LEU A 1 88 ? -1.978 -4.352 -14.905 1.00 94.12 88 LEU A CA 1
ATOM 693 C C . LEU A 1 88 ? -1.701 -5.787 -15.382 1.00 94.12 88 LEU A C 1
ATOM 695 O O . LEU A 1 88 ? -1.559 -6.008 -16.581 1.00 94.12 88 LEU A O 1
ATOM 699 N N . GLY A 1 89 ? -1.635 -6.765 -14.472 1.00 94.75 89 GLY A N 1
ATOM 700 C CA . GLY A 1 89 ? -1.223 -8.130 -14.805 1.00 94.75 89 GLY A CA 1
ATOM 701 C C . GLY A 1 89 ? 0.276 -8.257 -15.103 1.00 94.75 89 GLY A C 1
ATOM 702 O O . GLY A 1 89 ? 0.698 -9.230 -15.718 1.00 94.75 89 GLY A O 1
ATOM 703 N N . GLU A 1 90 ? 1.078 -7.289 -14.656 1.00 95.25 90 GLU A N 1
ATOM 704 C CA . GLU A 1 90 ? 2.531 -7.194 -14.872 1.00 95.25 90 GLU A CA 1
ATOM 705 C C . GLU A 1 90 ? 3.331 -7.589 -13.617 1.00 95.25 90 GLU A C 1
ATOM 707 O O . GLU A 1 90 ? 4.535 -7.362 -13.515 1.00 95.25 90 GLU A O 1
ATOM 712 N N . ALA A 1 91 ? 2.655 -8.143 -12.610 1.00 95.69 91 ALA A N 1
ATOM 713 C CA . ALA A 1 91 ? 3.270 -8.511 -11.347 1.00 95.69 91 ALA A CA 1
ATOM 714 C C . ALA A 1 91 ? 4.213 -9.715 -11.493 1.00 95.69 91 ALA A C 1
ATOM 716 O O . ALA A 1 91 ? 3.785 -10.839 -11.752 1.00 95.69 91 ALA A O 1
ATOM 717 N N . GLU A 1 92 ? 5.493 -9.491 -11.209 1.00 96.88 92 GLU A N 1
ATOM 718 C CA . GLU A 1 92 ? 6.475 -10.549 -10.975 1.00 96.88 92 GLU A CA 1
ATOM 719 C C . GLU A 1 92 ? 6.730 -10.708 -9.477 1.00 96.88 92 GLU A C 1
ATOM 721 O O . GLU A 1 92 ? 6.834 -9.719 -8.752 1.00 96.88 92 GLU A O 1
ATOM 726 N N . LEU A 1 93 ? 6.866 -11.945 -8.995 1.00 96.69 93 LEU A N 1
ATOM 727 C CA . LEU A 1 93 ? 7.118 -12.219 -7.581 1.00 96.69 93 LEU A CA 1
ATOM 728 C C . LEU A 1 93 ? 8.600 -12.500 -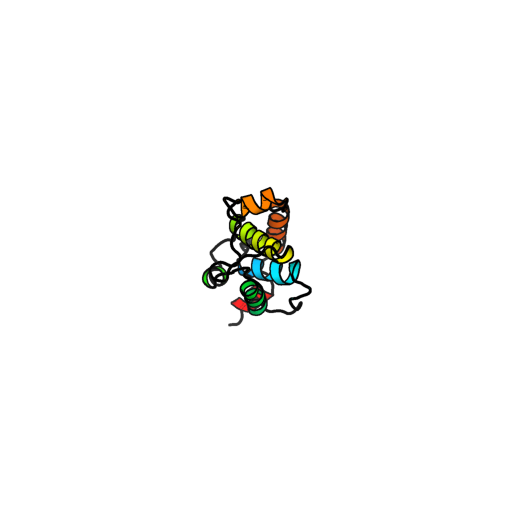7.312 1.00 96.69 93 LEU A C 1
ATOM 730 O O . LEU A 1 93 ? 9.236 -13.300 -7.994 1.00 96.69 93 LEU A O 1
ATOM 734 N N . ALA A 1 94 ? 9.119 -11.910 -6.240 1.00 95.25 94 ALA A N 1
ATOM 735 C CA . ALA A 1 94 ? 10.390 -12.258 -5.622 1.00 95.25 94 ALA A CA 1
ATOM 736 C C . ALA A 1 94 ? 10.165 -12.452 -4.117 1.00 95.25 94 ALA A C 1
ATOM 738 O O . ALA A 1 94 ? 9.674 -11.556 -3.432 1.00 95.25 94 ALA A O 1
ATOM 739 N N . ASN A 1 95 ? 10.506 -13.636 -3.598 1.00 92.19 95 ASN A N 1
ATOM 740 C CA . ASN A 1 95 ? 10.305 -14.006 -2.188 1.00 92.19 95 ASN A CA 1
ATOM 741 C C . ASN A 1 95 ? 8.856 -13.807 -1.697 1.00 92.19 95 ASN A C 1
ATOM 743 O O . ASN A 1 95 ? 8.628 -13.348 -0.582 1.00 92.19 95 ASN A O 1
ATOM 747 N N . GLY A 1 96 ? 7.874 -14.126 -2.547 1.00 93.12 96 GLY A N 1
ATOM 748 C CA . GLY A 1 96 ? 6.448 -13.994 -2.223 1.00 93.12 96 GLY A CA 1
ATOM 749 C C . GLY A 1 96 ? 5.894 -12.569 -2.301 1.00 93.12 96 GLY A C 1
ATOM 750 O O . GLY A 1 96 ? 4.699 -12.389 -2.107 1.00 93.12 96 GLY A O 1
ATOM 751 N N . CYS A 1 97 ? 6.719 -11.574 -2.631 1.00 96.38 97 CYS A N 1
ATOM 752 C CA . CYS A 1 97 ? 6.306 -10.183 -2.788 1.00 96.38 97 CYS A CA 1
ATOM 753 C C . CYS A 1 97 ? 6.442 -9.731 -4.237 1.00 96.38 97 CYS A C 1
ATOM 755 O O . CYS A 1 97 ? 7.361 -10.155 -4.935 1.00 96.38 97 CYS A O 1
ATOM 757 N N . ILE A 1 98 ? 5.572 -8.825 -4.682 1.00 97.88 98 ILE A N 1
ATOM 758 C CA . ILE A 1 98 ? 5.702 -8.204 -5.998 1.00 97.88 98 ILE A CA 1
ATOM 759 C C . ILE A 1 98 ? 7.025 -7.436 -6.043 1.00 97.88 98 ILE A C 1
ATOM 761 O O . ILE A 1 98 ? 7.278 -6.536 -5.227 1.00 97.88 98 ILE A O 1
ATOM 765 N N . LYS A 1 99 ? 7.874 -7.839 -6.988 1.00 97.06 99 LYS A N 1
ATOM 766 C CA . LYS A 1 99 ? 9.189 -7.273 -7.261 1.00 97.06 99 LYS A CA 1
ATOM 767 C C . LYS A 1 99 ? 9.018 -5.930 -7.966 1.00 97.06 99 LYS A C 1
ATOM 769 O O . LYS A 1 99 ? 8.147 -5.757 -8.815 1.00 97.06 99 LYS A O 1
ATOM 774 N N . ARG A 1 100 ? 9.885 -4.976 -7.632 1.00 96.69 100 ARG A N 1
ATOM 775 C CA . ARG A 1 100 ? 9.998 -3.732 -8.392 1.00 96.69 100 ARG A CA 1
ATOM 776 C C . ARG A 1 100 ? 10.647 -4.007 -9.756 1.00 96.69 100 ARG A C 1
ATOM 778 O O . ARG A 1 100 ? 11.664 -4.702 -9.777 1.00 96.69 100 ARG A O 1
ATOM 785 N N . PRO A 1 101 ? 10.141 -3.435 -10.860 1.00 95.50 101 PRO A N 1
ATOM 786 C CA . PRO A 1 101 ? 10.801 -3.520 -12.157 1.00 95.50 101 PRO A CA 1
ATOM 787 C C . PRO A 1 101 ? 12.231 -2.974 -12.107 1.00 95.50 101 PRO A C 1
ATOM 789 O O . PRO A 1 101 ? 12.486 -1.948 -11.472 1.00 95.50 101 PRO A O 1
ATOM 792 N N . ASP A 1 102 ? 13.151 -3.631 -12.813 1.00 93.12 102 ASP A N 1
ATOM 793 C CA . ASP A 1 102 ? 14.587 -3.311 -12.766 1.00 93.12 102 ASP A CA 1
ATOM 794 C C . ASP A 1 102 ? 14.910 -1.914 -13.328 1.00 93.12 102 ASP A C 1
ATOM 796 O O . ASP A 1 102 ? 15.911 -1.306 -12.958 1.00 93.12 102 ASP A O 1
ATOM 800 N N . LEU A 1 103 ? 14.030 -1.376 -14.180 1.00 91.19 103 LEU A N 1
ATOM 801 C CA . LEU A 1 103 ? 14.143 -0.026 -14.740 1.00 91.19 103 LEU A CA 1
ATOM 802 C C . LEU A 1 103 ? 13.890 1.086 -13.706 1.00 91.19 103 LEU A C 1
ATOM 804 O O . LEU A 1 103 ? 14.262 2.232 -13.949 1.00 91.19 103 LEU A O 1
ATOM 808 N N . ALA A 1 104 ? 13.265 0.777 -12.564 1.00 94.31 104 ALA A N 1
ATOM 809 C CA . ALA A 1 104 ? 12.978 1.751 -11.517 1.00 94.31 104 ALA A CA 1
ATOM 810 C C . ALA A 1 104 ? 14.010 1.676 -10.375 1.00 94.31 104 ALA A C 1
ATOM 812 O O . ALA A 1 104 ? 14.190 0.633 -9.734 1.00 94.31 104 ALA A O 1
ATOM 813 N N . GLY A 1 105 ? 14.650 2.810 -10.064 1.00 95.25 105 GLY A N 1
ATOM 814 C CA . GLY A 1 105 ? 15.620 2.940 -8.965 1.00 95.25 105 GLY A CA 1
ATOM 815 C C . GLY A 1 105 ? 14.987 2.865 -7.570 1.00 95.25 105 GLY A C 1
ATOM 816 O O . GLY A 1 105 ? 15.593 2.352 -6.625 1.00 95.25 105 GLY A O 1
ATOM 817 N N . SER A 1 106 ? 13.729 3.285 -7.456 1.00 97.56 106 SER A N 1
ATOM 818 C CA . SER A 1 106 ? 12.901 3.239 -6.251 1.00 97.56 106 SER A CA 1
ATOM 819 C C . SER A 1 106 ? 11.427 2.997 -6.601 1.00 97.56 106 SER A C 1
ATOM 821 O O . SER A 1 106 ? 11.019 3.110 -7.755 1.00 97.56 106 SER A O 1
ATOM 823 N N . TRP A 1 107 ? 10.597 2.650 -5.613 1.00 97.62 107 TRP A N 1
ATOM 824 C CA . TRP A 1 107 ? 9.146 2.570 -5.839 1.00 97.62 107 TRP A CA 1
ATOM 825 C C . TRP A 1 107 ? 8.519 3.941 -6.105 1.00 97.62 107 TRP A C 1
ATOM 827 O O . TRP A 1 107 ? 7.547 4.032 -6.846 1.00 97.62 107 TRP A O 1
ATOM 837 N N . VAL A 1 108 ? 9.117 5.006 -5.565 1.00 97.44 108 VAL A N 1
ATOM 838 C CA . VAL A 1 108 ? 8.753 6.385 -5.904 1.00 97.44 108 VAL A CA 1
ATOM 839 C C . VAL A 1 108 ? 9.028 6.648 -7.385 1.00 97.44 108 VAL A C 1
ATOM 841 O O . VAL A 1 108 ? 8.139 7.132 -8.079 1.00 97.44 108 VAL A O 1
ATOM 844 N N . ASP A 1 109 ? 10.199 6.247 -7.895 1.00 97.06 109 ASP A N 1
ATOM 845 C CA . ASP A 1 109 ? 10.529 6.378 -9.322 1.00 97.06 109 ASP A CA 1
ATOM 846 C C . ASP A 1 109 ? 9.573 5.567 -10.190 1.00 97.06 109 ASP A C 1
ATOM 848 O O . ASP A 1 109 ? 9.107 6.062 -11.209 1.00 97.06 109 ASP A O 1
ATOM 852 N N . TYR A 1 110 ? 9.231 4.342 -9.775 1.00 97.44 110 TYR A N 1
ATOM 853 C CA . TYR A 1 110 ? 8.232 3.539 -10.478 1.00 97.44 110 TYR A CA 1
ATOM 854 C C . TYR A 1 110 ? 6.895 4.282 -10.582 1.00 97.44 110 TYR A C 1
ATOM 856 O O . TYR A 1 110 ? 6.326 4.357 -11.669 1.00 97.44 110 TYR A O 1
ATOM 864 N N . CYS A 1 111 ? 6.407 4.861 -9.480 1.00 96.75 111 CYS A N 1
ATOM 865 C CA . CYS A 1 111 ? 5.183 5.657 -9.484 1.00 96.75 111 CYS A CA 1
ATOM 866 C C . CYS A 1 111 ? 5.284 6.866 -10.426 1.00 96.75 111 CYS A C 1
ATOM 868 O O . CYS A 1 111 ? 4.351 7.103 -11.188 1.00 96.75 111 CYS A O 1
ATOM 870 N N . LEU A 1 112 ? 6.412 7.585 -10.420 1.00 95.00 112 LEU A N 1
ATOM 871 C CA . LEU A 1 112 ? 6.637 8.747 -11.287 1.00 95.00 112 LEU A CA 1
ATOM 872 C C . LEU A 1 112 ? 6.691 8.370 -12.773 1.00 95.00 112 LEU A C 1
ATOM 874 O O . LEU A 1 112 ? 6.075 9.041 -13.591 1.00 95.00 112 LEU A O 1
ATOM 878 N N . LEU A 1 113 ? 7.390 7.285 -13.120 1.00 95.38 113 LEU A N 1
ATOM 879 C CA . LEU A 1 113 ? 7.516 6.795 -14.498 1.00 95.38 113 LEU A CA 1
ATOM 880 C C . LEU A 1 113 ? 6.198 6.259 -15.073 1.00 95.38 113 LEU A C 1
ATOM 882 O O . LEU A 1 113 ? 6.077 6.128 -16.286 1.00 95.38 113 LEU A O 1
ATOM 886 N N . ASN A 1 114 ? 5.238 5.920 -14.210 1.00 95.12 114 ASN A N 1
ATOM 887 C CA . ASN A 1 114 ? 3.962 5.313 -14.587 1.00 95.12 114 ASN A CA 1
ATOM 888 C C . ASN A 1 114 ? 2.758 6.219 -14.294 1.00 95.12 114 ASN A C 1
ATOM 890 O O . ASN A 1 114 ? 1.642 5.713 -14.134 1.00 95.12 114 ASN A O 1
ATOM 894 N N . ASP A 1 115 ? 2.983 7.532 -14.183 1.00 94.56 115 ASP A N 1
ATOM 895 C CA . ASP A 1 115 ? 1.950 8.553 -13.962 1.00 94.56 115 ASP A CA 1
ATOM 896 C C . ASP A 1 115 ? 1.018 8.244 -12.773 1.00 94.56 115 ASP A C 1
ATOM 898 O O . ASP A 1 115 ? -0.178 8.545 -12.776 1.00 94.56 115 ASP A O 1
ATOM 902 N N . VAL A 1 116 ? 1.554 7.609 -11.726 1.00 94.19 116 VAL A N 1
ATOM 903 C CA . VAL A 1 116 ? 0.830 7.416 -10.470 1.00 94.19 116 VAL A CA 1
ATOM 904 C C . VAL A 1 116 ? 0.901 8.716 -9.686 1.00 94.19 116 VAL A C 1
ATOM 906 O O . VAL A 1 116 ? 1.983 9.151 -9.291 1.00 94.19 116 VAL A O 1
ATOM 909 N N . ASP A 1 117 ? -0.263 9.302 -9.404 1.00 95.06 117 ASP A N 1
ATOM 910 C CA . ASP A 1 117 ? -0.403 10.531 -8.617 1.00 95.06 117 ASP A CA 1
ATOM 911 C C . ASP A 1 117 ? -0.137 10.291 -7.118 1.00 95.06 117 ASP A C 1
ATOM 913 O O . ASP A 1 117 ? -1.018 10.338 -6.253 1.00 95.06 117 ASP A O 1
ATOM 917 N N . LEU A 1 118 ? 1.120 9.966 -6.813 1.00 94.62 118 LEU A N 1
ATOM 918 C CA . LEU A 1 118 ? 1.577 9.555 -5.493 1.00 94.62 118 LEU A CA 1
ATOM 919 C C . LEU A 1 118 ? 1.328 10.641 -4.443 1.00 94.62 118 LEU A C 1
ATOM 921 O O . LEU A 1 118 ? 0.974 10.321 -3.312 1.00 94.62 118 LEU A O 1
ATOM 925 N N . LEU A 1 119 ? 1.496 11.916 -4.806 1.00 94.19 119 LEU A N 1
ATOM 926 C CA . LEU A 1 119 ? 1.334 13.031 -3.877 1.00 94.19 119 LEU A CA 1
ATOM 927 C C . LEU A 1 119 ? -0.120 13.170 -3.419 1.00 94.19 119 LEU A C 1
ATOM 929 O O . LEU A 1 119 ? -0.372 13.242 -2.215 1.00 94.19 119 LEU A O 1
ATOM 933 N N . ASN A 1 120 ? -1.078 13.175 -4.350 1.00 94.69 120 ASN A N 1
ATOM 934 C CA . ASN A 1 120 ? -2.483 13.325 -3.981 1.00 94.69 120 ASN A CA 1
ATOM 935 C C . ASN A 1 120 ? -3.013 12.086 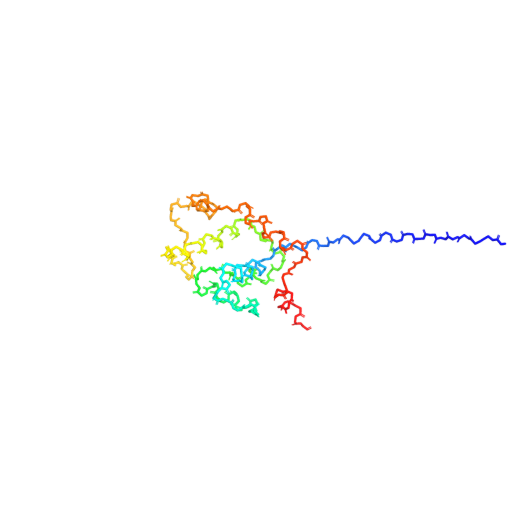-3.255 1.00 94.69 120 ASN A C 1
ATOM 937 O O . ASN A 1 120 ? -3.772 12.223 -2.294 1.00 94.69 120 ASN A O 1
ATOM 941 N N . LEU A 1 121 ? -2.573 10.885 -3.649 1.00 94.44 121 LEU A N 1
ATOM 942 C CA . LEU A 1 121 ? -2.918 9.653 -2.937 1.00 94.44 121 LEU A CA 1
ATOM 943 C C . LEU A 1 121 ? -2.351 9.643 -1.510 1.00 94.44 121 LEU A C 1
ATOM 945 O O . LEU A 1 121 ? -3.069 9.280 -0.579 1.00 94.44 121 LEU A O 1
ATOM 949 N N . TRP A 1 122 ? -1.110 10.101 -1.321 1.00 94.75 122 TRP A N 1
ATOM 950 C CA . TRP A 1 122 ? -0.479 10.226 -0.006 1.00 94.75 122 TRP A CA 1
ATOM 951 C C . TRP A 1 122 ? -1.213 11.228 0.891 1.00 94.75 122 TRP A C 1
ATOM 953 O O . TRP A 1 122 ? -1.570 10.907 2.021 1.00 94.75 122 TRP A O 1
ATOM 963 N N . ILE A 1 123 ? -1.528 12.421 0.378 1.00 93.56 123 ILE A N 1
ATOM 964 C CA . ILE A 1 123 ? -2.320 13.423 1.112 1.00 93.56 123 ILE A CA 1
ATOM 965 C C . ILE A 1 123 ? -3.708 12.870 1.466 1.00 93.56 123 ILE A C 1
ATOM 967 O O . ILE A 1 123 ? -4.216 13.105 2.563 1.00 93.56 123 ILE A O 1
ATOM 971 N N . GLY A 1 124 ? -4.325 12.123 0.548 1.00 92.12 124 GLY A N 1
ATOM 972 C CA . GLY A 1 124 ? -5.599 11.453 0.781 1.00 92.12 124 GLY A CA 1
ATOM 973 C C . GLY A 1 124 ? -5.525 10.408 1.895 1.00 92.12 124 GLY A C 1
ATOM 974 O O . GLY A 1 124 ? -6.447 10.333 2.706 1.00 92.12 124 GLY A O 1
ATOM 975 N N . PHE A 1 125 ? -4.434 9.642 1.956 1.00 92.50 125 PHE A N 1
ATOM 976 C CA . PHE A 1 125 ? -4.155 8.699 3.037 1.00 92.50 125 PHE A CA 1
ATOM 977 C C . PHE A 1 125 ? -4.029 9.419 4.383 1.00 92.50 125 PHE A C 1
ATOM 979 O O . PHE A 1 125 ? -4.815 9.134 5.284 1.00 92.50 125 PHE A O 1
ATOM 986 N N . LEU A 1 126 ? -3.160 10.432 4.474 1.00 92.31 126 LEU A N 1
ATOM 987 C CA . LEU A 1 126 ? -2.965 11.216 5.700 1.00 92.31 126 LEU A CA 1
ATOM 988 C C . LEU A 1 126 ? -4.270 11.832 6.219 1.00 92.31 126 LEU A C 1
ATOM 990 O O . LEU A 1 126 ? -4.559 11.786 7.410 1.00 92.31 126 LEU A O 1
ATOM 994 N N . ARG A 1 127 ? -5.101 12.378 5.322 1.00 91.25 127 ARG A N 1
ATOM 995 C CA . ARG A 1 127 ? -6.391 12.974 5.699 1.00 91.25 127 ARG A CA 1
ATOM 996 C C . ARG A 1 127 ? -7.371 11.945 6.267 1.00 91.25 127 ARG A C 1
ATOM 998 O O . ARG A 1 127 ? -8.205 12.290 7.099 1.00 91.25 127 ARG A O 1
ATOM 1005 N N . ARG A 1 128 ? -7.322 10.693 5.803 1.00 89.19 128 ARG A N 1
ATOM 1006 C CA . ARG A 1 128 ? -8.216 9.631 6.293 1.00 89.19 128 ARG A CA 1
ATOM 1007 C C . ARG A 1 128 ? -7.835 9.142 7.686 1.00 89.19 128 ARG A C 1
ATOM 1009 O O . ARG A 1 128 ? -8.726 8.706 8.403 1.00 89.19 128 ARG A O 1
ATOM 1016 N N . THR A 1 129 ? -6.566 9.253 8.060 1.00 89.06 129 THR A N 1
ATOM 1017 C CA . THR A 1 129 ? -6.034 8.815 9.360 1.00 89.06 129 THR A CA 1
ATOM 1018 C C . THR A 1 129 ? -5.837 9.967 10.350 1.00 89.06 129 THR A C 1
ATOM 1020 O O . THR A 1 129 ? -5.494 9.742 11.502 1.00 89.06 129 THR A O 1
ATOM 1023 N N . GLU A 1 130 ? -6.081 11.216 9.938 1.00 86.88 130 GLU A N 1
ATOM 1024 C CA . GLU A 1 130 ? -5.845 12.423 10.749 1.00 86.88 130 GLU A CA 1
ATOM 1025 C C . GLU A 1 130 ? -6.589 12.422 12.097 1.00 86.88 130 GLU A C 1
ATOM 1027 O O . GLU A 1 130 ? -6.144 13.047 13.058 1.00 86.88 130 GLU A O 1
ATOM 1032 N N . LYS A 1 131 ? -7.730 11.726 12.174 1.00 82.56 131 LYS A N 1
ATOM 1033 C CA . LYS A 1 131 ? -8.584 11.669 13.372 1.00 82.56 131 LYS A CA 1
ATOM 1034 C C . LYS A 1 131 ? -8.324 10.456 14.270 1.00 82.56 131 LYS A C 1
ATOM 1036 O O . LYS A 1 131 ? -9.028 10.314 15.266 1.00 82.56 131 LYS A O 1
ATOM 1041 N N . GLY A 1 132 ? -7.367 9.602 13.920 1.00 84.25 132 GLY A N 1
ATOM 1042 C CA . GLY A 1 132 ? -7.160 8.304 14.556 1.00 84.25 132 GLY A CA 1
ATOM 1043 C C . GLY A 1 132 ? -7.045 7.179 13.533 1.00 84.25 132 GLY A C 1
ATOM 1044 O O . GLY A 1 132 ? -7.338 7.362 12.346 1.00 84.25 132 GLY A O 1
ATOM 1045 N N . SER A 1 133 ? -6.617 6.014 14.014 1.00 83.81 133 SER A N 1
ATOM 1046 C CA . SER A 1 133 ? -6.602 4.794 13.212 1.00 83.81 133 SER A CA 1
ATOM 1047 C C . SER A 1 133 ? -8.016 4.355 12.828 1.00 83.81 133 SER A C 1
ATOM 1049 O O . SER A 1 133 ? -9.020 4.769 13.407 1.00 83.81 133 SER A O 1
ATOM 1051 N N . LEU A 1 134 ? -8.104 3.510 11.809 1.00 84.88 134 LEU A N 1
ATOM 1052 C CA . LEU A 1 134 ? -9.381 3.001 11.320 1.00 84.88 134 LEU A CA 1
ATOM 1053 C C . LEU A 1 134 ? -10.014 2.038 12.338 1.00 84.88 134 LEU A C 1
ATOM 1055 O O . LEU A 1 134 ? -9.286 1.377 13.084 1.00 84.88 134 LEU A O 1
ATOM 1059 N N . PRO A 1 135 ? -11.351 1.880 12.342 1.00 84.69 135 PRO A N 1
ATOM 1060 C CA . PRO A 1 135 ? -12.040 1.031 13.315 1.00 84.69 135 PRO A CA 1
ATOM 1061 C C . PRO A 1 135 ? -11.517 -0.410 13.370 1.00 84.69 135 PRO A C 1
ATOM 1063 O O . PRO A 1 135 ? -11.486 -1.019 14.433 1.00 84.69 135 PRO A O 1
ATOM 1066 N N . GLU A 1 136 ? -11.096 -0.971 12.238 1.00 87.75 136 GLU A N 1
ATOM 1067 C CA . GLU A 1 136 ? -10.531 -2.319 12.138 1.00 87.75 136 GLU A CA 1
ATOM 1068 C C . GLU A 1 136 ? -9.189 -2.434 12.865 1.00 87.75 136 GLU A C 1
ATOM 1070 O O . GLU A 1 136 ? -8.880 -3.480 13.435 1.00 87.75 136 GLU A O 1
ATOM 1075 N N . VAL A 1 137 ? -8.409 -1.355 12.850 1.00 82.12 137 VAL A N 1
ATOM 1076 C CA . VAL A 1 137 ? -7.115 -1.252 13.525 1.00 82.12 137 VAL A CA 1
ATOM 1077 C C . VAL A 1 137 ? -7.338 -1.076 15.023 1.00 82.12 137 VAL A C 1
ATOM 1079 O O . VAL A 1 137 ? -6.781 -1.828 15.818 1.00 82.12 137 VAL A O 1
ATOM 1082 N N . GLU A 1 138 ? -8.229 -0.164 15.417 1.00 85.56 138 GLU A N 1
ATOM 1083 C CA . GLU A 1 138 ? -8.599 0.027 16.822 1.00 85.56 138 GLU A CA 1
ATOM 1084 C C . GLU A 1 138 ? -9.139 -1.274 17.436 1.00 85.56 138 GLU A C 1
ATOM 1086 O O . GLU A 1 138 ? -8.674 -1.723 18.482 1.00 85.56 138 GLU A O 1
ATOM 1091 N N . GLN A 1 139 ? -10.073 -1.947 16.760 1.00 83.56 139 GLN A N 1
ATOM 1092 C CA . GLN A 1 139 ? -10.614 -3.219 17.237 1.00 83.56 139 GLN A CA 1
ATOM 1093 C C . GLN A 1 139 ? -9.550 -4.307 17.365 1.00 83.56 139 GLN A C 1
ATOM 1095 O O . GLN A 1 139 ? -9.678 -5.165 18.232 1.00 83.56 139 GLN A O 1
ATOM 1100 N N . PHE A 1 140 ? -8.529 -4.313 16.511 1.00 83.12 140 PHE A N 1
ATOM 1101 C CA . PHE A 1 140 ? -7.464 -5.303 16.592 1.00 83.12 140 PHE A CA 1
ATOM 1102 C C . PHE A 1 140 ? -6.591 -5.098 17.839 1.00 83.12 140 PHE A C 1
ATOM 1104 O O . PHE A 1 140 ? -6.318 -6.059 18.554 1.00 83.12 140 PHE A O 1
ATOM 1111 N N . PHE A 1 141 ? -6.211 -3.854 18.145 1.00 80.00 141 PHE A N 1
ATOM 1112 C CA . PHE A 1 141 ? -5.311 -3.554 19.265 1.00 80.00 141 PHE A CA 1
ATOM 1113 C C . PHE A 1 141 ? -6.003 -3.419 20.627 1.00 80.00 141 PHE A C 1
ATOM 1115 O O . PHE A 1 141 ? -5.368 -3.675 21.647 1.00 80.00 141 PHE A O 1
ATOM 1122 N N . TYR A 1 142 ? -7.287 -3.049 20.666 1.00 73.56 142 TYR A N 1
ATOM 1123 C CA . TYR A 1 142 ? -8.033 -2.822 21.914 1.00 73.56 142 TYR A CA 1
ATOM 1124 C C . TYR A 1 142 ? -8.951 -3.987 22.322 1.00 73.56 142 TYR A C 1
ATOM 1126 O O . TYR A 1 142 ? -9.695 -3.873 23.296 1.00 73.56 142 TYR A O 1
ATOM 1134 N N . ARG A 1 143 ? -8.899 -5.128 21.619 1.00 59.97 143 ARG A N 1
ATOM 1135 C CA . ARG A 1 143 ? -9.471 -6.404 22.090 1.00 59.97 143 ARG A CA 1
ATOM 1136 C C . ARG A 1 143 ? -8.577 -7.004 23.187 1.00 59.97 143 ARG A C 1
ATOM 1138 O O . ARG A 1 143 ? -7.892 -7.998 22.964 1.00 59.97 143 ARG A O 1
ATOM 1145 N N . THR A 1 144 ? -8.596 -6.396 24.369 1.00 43.94 144 THR A N 1
ATOM 1146 C CA . THR A 1 144 ? -8.078 -6.967 25.628 1.00 43.94 144 THR A CA 1
ATOM 1147 C C . THR A 1 144 ? -9.143 -6.915 26.699 1.00 43.94 144 THR A C 1
ATOM 1149 O O . THR A 1 144 ? -9.708 -5.814 26.883 1.00 43.94 144 THR A O 1
#

pLDDT: mean 85.7, std 17.1, range [38.28, 97.88]

Sequence (144 aa):
MRILVYFFVTFFLISGVQADPTFADMAVLLAKGQFKEHVPAEASLEECVSFLNKHGICFSLFDLIDSSKPVTKEDFARVLGQSRLLFLGEAELANGCIKRPDLAGSWVDYCLLNDVDLLNLWIGFLRRTEKGSLPEVEQFFYRT

Radius of gyration: 20.16 Å; chains: 1; bounding box: 35×54×67 Å

Foldseek 3Di:
DDDPDPPPPPPPPPPPPQQADAVLLLLCCCCCPVVVVPADPPDASVRSQVVCLQLQLHDDPCRLPPSVDHDDLLNSLSSVLQVVCSVVVNFDDDPSHGDDPPPAPGSVSSCVVVVNPSVVVVVVSSVVCRNHGDPSSCCVVVPD